Protein AF-A0A9W8WMY0-F1 (afdb_monomer_lite)

Secondary structure (DSSP, 8-state):
----HHHHHHHH--SSGGG----SEEE--SSHHHHHHHHHHHHHHT--EEEESS----STTTS--SSSEEEEGGG-------

InterPro domains:
  IPR016169 FAD-binding, type PCMH, subdomain 2 [G3DSA:3.30.465.10] (1-82)
  IPR036318 FAD-binding, type PCMH-like superfamily [SSF56176] (9-80)

Foldseek 3Di:
DCDDPVNVCVLPPAPEPLQRADAPEEAEDLDPVVVVVVVVVCVVVVFDEAEAENNPDNDHPHQDDHDGYHYYDPNHPDDDDD

Sequence (82 aa):
MPNSSDSESERTNFWDIRSSMEPVCIFLPTTADAASDAVTILYKEKDQFAIRGGGYMNYPGSNNIDNGVLVGLNGLKKLRST

Organism: NCBI:txid1435070

pLDDT: mean 70.82, std 14.39, range [36.62, 91.19]

Structure (mmCIF, N/CA/C/O backbone):
data_AF-A0A9W8WMY0-F1
#
_entry.id   AF-A0A9W8WMY0-F1
#
loop_
_atom_site.group_PDB
_atom_site.id
_atom_site.type_symbol
_atom_site.label_atom_id
_atom_site.label_alt_id
_atom_site.label_comp_id
_atom_site.label_asym_id
_atom_site.label_entity_id
_atom_site.label_seq_id
_atom_site.pdbx_PDB_ins_code
_atom_site.Cartn_x
_atom_site.Cartn_y
_atom_site.Cartn_z
_atom_site.occupancy
_atom_site.B_iso_or_equiv
_atom_site.auth_seq_id
_atom_site.auth_comp_id
_atom_site.auth_asym_id
_atom_site.auth_atom_id
_atom_site.pdbx_PDB_model_num
ATOM 1 N N . MET A 1 1 ? -5.386 6.411 -8.063 1.00 36.62 1 MET A N 1
ATOM 2 C CA . MET A 1 1 ? -5.695 6.347 -9.511 1.00 36.62 1 MET A CA 1
ATOM 3 C C . MET A 1 1 ? -4.385 6.178 -10.267 1.00 36.62 1 MET A C 1
ATOM 5 O O . MET A 1 1 ? -3.434 6.846 -9.886 1.00 36.62 1 MET A O 1
ATOM 9 N N . PRO A 1 2 ? -4.307 5.316 -11.292 1.00 45.34 2 PRO A N 1
ATOM 10 C CA . PRO A 1 2 ? -3.043 4.782 -11.817 1.00 45.34 2 PRO A CA 1
ATOM 11 C C . PRO A 1 2 ? -2.264 5.725 -12.763 1.00 45.34 2 PRO A C 1
ATOM 13 O O . PRO A 1 2 ? -1.488 5.253 -13.581 1.00 45.34 2 PRO A O 1
ATOM 16 N N . ASN A 1 3 ? -2.448 7.049 -12.680 1.00 45.56 3 ASN A N 1
ATOM 17 C CA . ASN A 1 3 ? -1.798 8.012 -13.587 1.00 45.56 3 ASN A CA 1
ATOM 18 C C . ASN A 1 3 ? -1.259 9.268 -12.870 1.00 45.56 3 ASN A C 1
ATOM 20 O O . ASN A 1 3 ? -1.372 10.381 -13.378 1.00 45.56 3 ASN A O 1
ATOM 24 N N . SER A 1 4 ? -0.721 9.126 -11.656 1.00 58.41 4 SER A N 1
ATOM 25 C CA . SER A 1 4 ? 0.109 10.185 -11.066 1.00 58.41 4 SER A CA 1
ATOM 26 C C . SER A 1 4 ? 1.580 9.919 -11.389 1.00 58.41 4 SER A C 1
ATOM 28 O O . SER A 1 4 ? 2.033 8.777 -11.320 1.00 58.41 4 SER A O 1
ATOM 30 N N . SER A 1 5 ? 2.343 10.969 -11.698 1.00 56.00 5 SER A N 1
ATOM 31 C CA . SER A 1 5 ? 3.806 10.917 -11.870 1.00 56.00 5 SER A CA 1
ATOM 32 C C . SER A 1 5 ? 4.526 10.257 -10.686 1.00 56.00 5 SER A C 1
ATOM 34 O O . SER A 1 5 ? 5.566 9.624 -10.856 1.00 56.00 5 SER A O 1
ATOM 36 N N . ASP A 1 6 ? 3.937 10.345 -9.492 1.00 57.81 6 ASP A N 1
ATOM 37 C CA . ASP A 1 6 ? 4.437 9.690 -8.284 1.00 57.81 6 ASP A CA 1
ATOM 38 C C . ASP A 1 6 ? 4.382 8.156 -8.393 1.00 57.81 6 ASP A C 1
ATOM 40 O O . ASP A 1 6 ? 5.332 7.480 -7.997 1.00 57.81 6 ASP A O 1
ATOM 44 N N . SER A 1 7 ? 3.335 7.605 -9.020 1.00 54.59 7 SER A N 1
ATOM 45 C CA . SER A 1 7 ? 3.176 6.157 -9.232 1.00 54.59 7 SER A CA 1
ATOM 46 C C . SER A 1 7 ? 4.232 5.604 -10.194 1.00 54.59 7 SER A C 1
ATOM 48 O O . SER A 1 7 ? 4.756 4.514 -9.980 1.00 54.59 7 SER A O 1
ATOM 50 N N . GLU A 1 8 ? 4.577 6.356 -11.245 1.00 56.62 8 GLU A N 1
ATOM 51 C CA . GLU A 1 8 ? 5.670 6.006 -12.166 1.00 56.62 8 GLU A CA 1
ATOM 52 C C . GLU A 1 8 ? 7.024 6.036 -11.457 1.00 56.62 8 GLU A C 1
ATOM 54 O O . GLU A 1 8 ? 7.835 5.122 -11.630 1.00 56.62 8 GLU A O 1
ATOM 59 N N . SER A 1 9 ? 7.244 7.050 -10.612 1.00 61.28 9 SER A N 1
ATOM 60 C CA . SER A 1 9 ? 8.474 7.163 -9.836 1.00 61.28 9 SER A CA 1
ATOM 61 C C . SER A 1 9 ? 8.646 5.981 -8.890 1.00 61.28 9 SER A C 1
ATOM 63 O O . SER A 1 9 ? 9.753 5.486 -8.772 1.00 61.28 9 SER A O 1
ATOM 65 N N . GLU A 1 10 ? 7.583 5.452 -8.283 1.00 59.59 10 GLU A N 1
ATOM 66 C CA . GLU A 1 10 ? 7.665 4.293 -7.384 1.00 59.59 10 GLU A CA 1
ATOM 67 C C . GLU A 1 10 ? 7.721 2.948 -8.102 1.00 59.59 10 GLU A C 1
ATOM 69 O O . GLU A 1 10 ? 8.383 2.030 -7.609 1.00 59.59 10 GLU A O 1
ATOM 74 N N . ARG A 1 11 ? 7.114 2.858 -9.294 1.00 57.22 11 ARG A N 1
ATOM 75 C CA . ARG A 1 11 ? 7.296 1.741 -10.236 1.00 57.22 11 ARG A CA 1
ATOM 76 C C . ARG A 1 11 ? 8.726 1.633 -10.757 1.00 57.22 11 ARG A C 1
ATOM 78 O O . ARG A 1 11 ? 9.139 0.553 -11.162 1.00 57.22 11 ARG A O 1
ATOM 85 N N . THR A 1 12 ? 9.477 2.730 -10.781 1.00 57.28 12 THR A N 1
ATOM 86 C CA . THR A 1 12 ? 10.846 2.760 -11.318 1.00 57.28 12 THR A CA 1
ATOM 87 C C . THR A 1 12 ? 11.919 2.984 -10.254 1.00 57.28 12 THR A C 1
ATOM 89 O O . THR A 1 12 ? 13.074 2.649 -10.503 1.00 57.28 12 THR A O 1
ATOM 92 N N . ASN A 1 13 ? 11.565 3.436 -9.042 1.00 58.19 13 ASN A N 1
ATOM 93 C CA . ASN A 1 13 ? 12.481 3.603 -7.902 1.00 58.19 13 ASN A CA 1
ATOM 94 C C . ASN A 1 13 ? 12.901 2.267 -7.282 1.00 58.19 13 ASN A C 1
ATOM 96 O O . ASN A 1 13 ? 12.927 2.113 -6.065 1.00 58.19 13 ASN A O 1
ATOM 100 N N . PHE A 1 14 ? 13.212 1.250 -8.073 1.00 57.50 14 PHE A N 1
ATOM 101 C CA . PHE A 1 14 ? 13.838 0.041 -7.559 1.00 57.50 14 PHE A CA 1
ATOM 102 C C . PHE A 1 14 ? 15.344 0.242 -7.501 1.00 57.50 14 PHE A C 1
ATOM 104 O O . PHE A 1 14 ? 15.982 0.580 -8.491 1.00 57.50 14 PHE A O 1
ATOM 111 N N . TRP A 1 15 ? 15.915 0.025 -6.318 1.00 47.38 15 TRP A N 1
ATOM 112 C CA . TRP A 1 15 ? 17.366 0.034 -6.151 1.00 47.38 15 TRP A CA 1
ATOM 113 C C . TRP A 1 15 ? 18.032 -1.192 -6.809 1.00 47.38 15 TRP A C 1
ATOM 115 O O . TRP A 1 15 ? 19.229 -1.161 -7.076 1.00 47.38 15 TRP A O 1
ATOM 125 N N . ASP A 1 16 ? 17.258 -2.257 -7.073 1.00 41.56 16 ASP A N 1
ATOM 126 C CA . ASP A 1 16 ? 17.688 -3.500 -7.721 1.00 41.56 16 ASP A CA 1
ATOM 127 C C . ASP A 1 16 ? 16.627 -3.956 -8.739 1.00 41.56 16 ASP A C 1
ATOM 129 O O . ASP A 1 16 ? 15.461 -4.153 -8.387 1.00 41.56 16 ASP A O 1
ATOM 133 N N . ILE A 1 17 ? 17.035 -4.152 -9.999 1.00 51.78 17 ILE A N 1
ATOM 134 C CA . ILE A 1 17 ? 16.177 -4.601 -11.114 1.00 51.78 17 ILE A CA 1
ATOM 135 C C . ILE A 1 17 ? 15.514 -5.953 -10.811 1.00 51.78 17 ILE A C 1
ATOM 137 O O . ILE A 1 17 ? 14.402 -6.202 -11.266 1.00 51.78 17 ILE A O 1
ATOM 141 N N . ARG A 1 18 ? 16.140 -6.806 -9.988 1.00 46.56 18 ARG A N 1
ATOM 142 C CA . ARG A 1 18 ? 15.559 -8.093 -9.563 1.00 46.56 18 ARG A CA 1
ATOM 143 C C . ARG A 1 18 ? 14.321 -7.936 -8.681 1.00 46.56 18 ARG A C 1
ATOM 145 O O . ARG A 1 18 ? 13.570 -8.888 -8.526 1.00 46.56 18 ARG A O 1
ATOM 152 N N . SER A 1 19 ? 14.115 -6.754 -8.105 1.00 52.06 19 SER A N 1
ATOM 153 C CA . SER A 1 19 ? 12.964 -6.425 -7.263 1.00 52.06 19 SER A CA 1
ATOM 154 C C . SER A 1 19 ? 11.818 -5.772 -8.047 1.00 52.06 19 SER A C 1
ATOM 156 O O . SER A 1 19 ? 10.815 -5.389 -7.441 1.00 52.06 19 SER A O 1
ATOM 158 N N . SER A 1 20 ? 11.970 -5.610 -9.369 1.00 52.38 20 SER A N 1
ATOM 159 C CA . SER A 1 20 ? 10.929 -5.093 -10.255 1.00 52.38 20 SER A CA 1
ATOM 160 C C . SER A 1 20 ? 9.807 -6.127 -10.375 1.00 52.38 20 SER A C 1
ATOM 162 O O . SER A 1 20 ? 10.002 -7.220 -10.893 1.00 52.38 20 SER A O 1
ATOM 164 N N . MET A 1 21 ? 8.656 -5.771 -9.822 1.00 62.84 21 MET A N 1
ATOM 165 C CA . MET A 1 21 ? 7.374 -6.477 -9.885 1.00 62.84 21 MET A CA 1
ATOM 166 C C . MET A 1 21 ? 6.324 -5.443 -10.285 1.00 62.84 21 MET A C 1
ATOM 168 O O . MET A 1 21 ? 6.518 -4.247 -10.020 1.00 62.84 21 MET A O 1
ATOM 172 N N . GLU A 1 22 ? 5.252 -5.890 -10.928 1.00 65.81 22 GLU A N 1
ATOM 173 C CA . GLU A 1 22 ? 4.171 -5.054 -11.447 1.00 65.81 22 GLU A CA 1
ATOM 174 C C . GLU A 1 22 ? 2.952 -5.106 -10.509 1.00 65.81 22 GLU A C 1
ATOM 176 O O . GLU A 1 22 ? 2.057 -5.944 -10.674 1.00 65.81 22 GLU A O 1
ATOM 181 N N . PRO A 1 23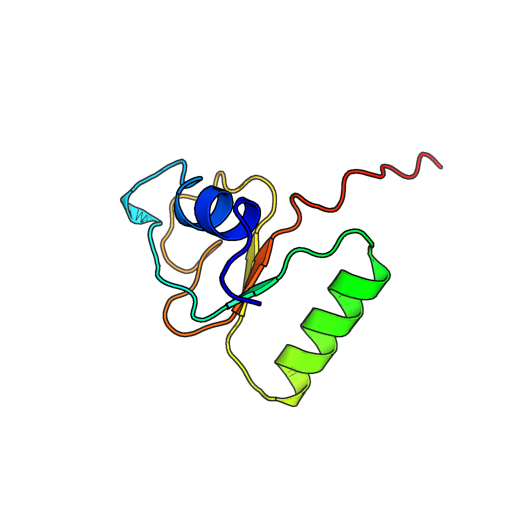 ? 2.877 -4.211 -9.504 1.00 67.62 23 PRO A N 1
ATOM 182 C CA . PRO A 1 23 ? 1.672 -4.074 -8.707 1.00 67.62 23 PRO A CA 1
ATOM 183 C C . PRO A 1 23 ? 0.536 -3.520 -9.570 1.00 67.62 23 PRO A C 1
ATOM 185 O O . PRO A 1 23 ? 0.727 -2.610 -10.380 1.00 67.62 23 PRO A O 1
ATOM 188 N N . VAL A 1 24 ? -0.680 -4.014 -9.337 1.00 73.81 24 VAL A N 1
ATOM 189 C CA . VAL A 1 24 ? -1.893 -3.546 -10.035 1.00 73.81 24 VAL A CA 1
ATOM 190 C C . VAL A 1 24 ? -2.231 -2.113 -9.621 1.00 73.81 24 VAL A C 1
ATOM 192 O O . VAL A 1 24 ? -2.783 -1.334 -10.398 1.00 73.81 24 VAL A O 1
ATOM 195 N N . CYS A 1 25 ? -1.901 -1.755 -8.379 1.00 74.06 25 CYS A N 1
ATOM 196 C CA . CYS A 1 25 ? -2.143 -0.437 -7.818 1.00 74.06 25 CYS A CA 1
ATOM 197 C C . CYS A 1 25 ? -1.033 -0.060 -6.835 1.00 74.06 25 CYS A C 1
ATOM 199 O O . CYS A 1 25 ? -0.604 -0.886 -6.027 1.00 74.06 25 CYS A O 1
ATOM 201 N N . ILE A 1 26 ? -0.613 1.205 -6.873 1.00 79.81 26 ILE A N 1
ATOM 202 C CA . ILE A 1 26 ? 0.277 1.794 -5.873 1.00 79.81 26 ILE A CA 1
ATOM 203 C C . ILE A 1 26 ? -0.527 2.802 -5.052 1.00 79.81 26 ILE A C 1
ATOM 205 O O . ILE A 1 26 ? -1.154 3.714 -5.599 1.00 79.81 26 ILE A O 1
ATOM 209 N N . PHE A 1 27 ? -0.519 2.627 -3.734 1.00 82.75 27 PHE A N 1
ATOM 210 C CA . PHE A 1 27 ? -1.141 3.523 -2.774 1.00 82.75 27 PHE A CA 1
ATOM 211 C C . PHE A 1 27 ? -0.077 4.279 -1.976 1.00 82.75 27 PHE A C 1
ATOM 213 O O . PHE A 1 27 ? 0.788 3.679 -1.340 1.00 82.75 27 PHE A O 1
ATOM 220 N N . LEU A 1 28 ? -0.185 5.607 -1.993 1.00 85.19 28 LEU A N 1
ATOM 221 C CA . LEU A 1 28 ? 0.753 6.552 -1.392 1.00 85.19 28 LEU A CA 1
ATOM 222 C C . LEU A 1 28 ? 0.086 7.343 -0.256 1.00 85.19 28 LEU A C 1
ATOM 224 O O . LEU A 1 28 ? -0.403 8.454 -0.482 1.00 85.19 28 LEU A O 1
ATOM 228 N N . PRO A 1 29 ? 0.019 6.801 0.971 1.00 85.25 29 PRO A N 1
ATOM 229 C CA . PRO A 1 29 ? -0.534 7.529 2.103 1.00 85.25 29 PRO A CA 1
ATOM 230 C C . PRO A 1 29 ? 0.355 8.713 2.508 1.00 85.25 29 PRO A C 1
ATOM 232 O O . PRO A 1 29 ? 1.580 8.613 2.576 1.00 85.25 29 PRO A O 1
ATOM 235 N N . THR A 1 30 ? -0.281 9.834 2.853 1.00 83.81 30 THR A N 1
ATOM 236 C CA . THR A 1 30 ? 0.379 11.034 3.404 1.00 83.81 30 THR A CA 1
ATOM 237 C C . THR A 1 30 ? 0.212 11.165 4.921 1.00 83.81 30 THR A C 1
ATOM 239 O O . THR A 1 30 ? 0.873 11.994 5.550 1.00 83.81 30 THR A O 1
ATOM 242 N N . THR A 1 31 ? -0.626 10.321 5.533 1.00 85.00 31 THR A N 1
ATOM 243 C CA . THR A 1 31 ? -0.854 10.246 6.984 1.00 85.00 31 THR A CA 1
ATOM 244 C C . THR A 1 31 ? -0.811 8.799 7.480 1.00 85.00 31 THR A C 1
ATOM 246 O O . THR A 1 31 ? -1.087 7.862 6.729 1.00 85.00 31 THR A O 1
ATOM 249 N N . ALA A 1 32 ? -0.470 8.611 8.759 1.00 85.00 32 ALA A N 1
ATOM 250 C CA . ALA A 1 32 ? -0.457 7.287 9.384 1.00 85.00 32 ALA A CA 1
ATOM 251 C C . ALA A 1 32 ? -1.856 6.647 9.403 1.00 85.00 32 ALA A C 1
ATOM 253 O O . ALA A 1 32 ? -1.978 5.449 9.161 1.00 85.00 32 ALA A O 1
ATOM 254 N N . ASP A 1 33 ? -2.900 7.457 9.603 1.00 88.12 33 ASP A N 1
ATOM 255 C CA . ASP A 1 33 ? -4.290 6.995 9.581 1.00 88.12 33 ASP A CA 1
ATOM 256 C C . ASP A 1 33 ? -4.662 6.442 8.198 1.00 88.12 33 ASP A C 1
ATOM 258 O O . ASP A 1 33 ? -5.152 5.322 8.097 1.00 88.12 33 ASP A O 1
ATOM 262 N N . ALA A 1 34 ? -4.301 7.146 7.116 1.00 85.62 34 ALA A N 1
ATOM 263 C CA . ALA A 1 34 ? -4.552 6.673 5.754 1.00 85.62 34 ALA A CA 1
ATOM 264 C C . ALA A 1 34 ? -3.806 5.365 5.435 1.00 85.62 34 ALA A C 1
ATOM 266 O O . ALA A 1 34 ? -4.324 4.517 4.708 1.00 85.62 34 ALA A O 1
ATOM 267 N N . ALA A 1 35 ? -2.598 5.179 5.980 1.00 86.50 35 ALA A N 1
ATOM 268 C CA . ALA A 1 35 ? -1.866 3.920 5.848 1.00 86.50 35 ALA A CA 1
ATOM 269 C C . ALA A 1 35 ? -2.563 2.775 6.606 1.00 86.50 35 ALA A C 1
ATOM 271 O O . ALA A 1 35 ? -2.705 1.678 6.066 1.00 86.50 35 ALA A O 1
ATOM 272 N N . SER A 1 36 ? -3.031 3.034 7.831 1.00 88.25 36 SER A N 1
ATOM 273 C CA . SER A 1 36 ? -3.768 2.063 8.652 1.00 88.25 36 SER A CA 1
ATOM 274 C C . SER A 1 36 ? -5.094 1.649 8.008 1.00 88.25 36 SER A C 1
ATOM 276 O O . SER A 1 36 ? -5.421 0.459 7.959 1.00 88.25 36 SER A O 1
ATOM 278 N N . ASP A 1 37 ? -5.839 2.612 7.468 1.00 90.81 37 ASP A N 1
ATOM 279 C CA . ASP A 1 37 ? -7.104 2.363 6.779 1.00 90.81 37 ASP A CA 1
ATOM 280 C C . ASP A 1 37 ? -6.892 1.503 5.533 1.00 90.81 37 ASP A C 1
ATOM 282 O O . ASP A 1 37 ? -7.601 0.516 5.336 1.00 90.81 37 ASP A O 1
ATOM 286 N N . ALA A 1 38 ? -5.869 1.810 4.731 1.00 86.69 38 ALA A N 1
ATOM 287 C CA . ALA A 1 38 ? -5.543 1.024 3.546 1.00 86.69 38 ALA A CA 1
ATOM 288 C C . ALA A 1 38 ? -5.198 -0.429 3.891 1.00 86.69 38 ALA A C 1
ATOM 290 O O . ALA A 1 38 ? -5.761 -1.343 3.294 1.00 86.69 38 ALA A O 1
ATOM 291 N 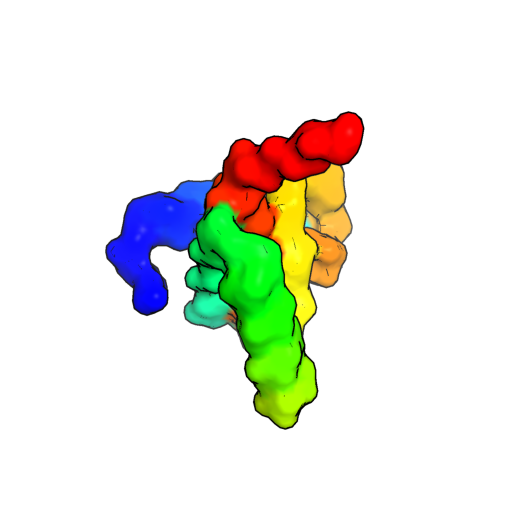N . VAL A 1 39 ? -4.345 -0.664 4.893 1.00 88.62 39 VAL A N 1
ATOM 292 C CA . VAL A 1 39 ? -4.015 -2.028 5.346 1.00 88.62 39 VAL A CA 1
ATOM 293 C C . VAL A 1 39 ? -5.262 -2.760 5.850 1.00 88.62 39 VAL A C 1
ATOM 295 O O . VAL A 1 39 ? -5.451 -3.939 5.552 1.00 88.62 39 VAL A O 1
ATOM 298 N N . THR A 1 40 ? -6.146 -2.064 6.569 1.00 91.00 40 THR A N 1
ATOM 299 C CA . THR A 1 40 ? -7.399 -2.642 7.076 1.00 91.00 40 THR A CA 1
ATOM 300 C C . THR A 1 40 ? -8.337 -3.057 5.94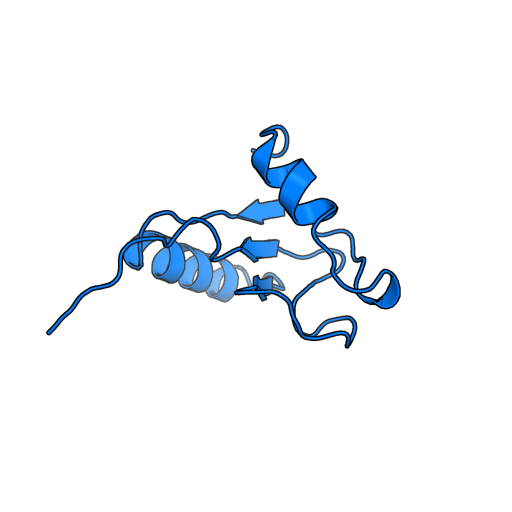3 1.00 91.00 40 THR A C 1
ATOM 302 O O . THR A 1 40 ? -8.950 -4.122 6.016 1.00 91.00 40 THR A O 1
ATOM 305 N N . ILE A 1 41 ? -8.459 -2.231 4.902 1.00 89.69 41 ILE A N 1
ATOM 306 C CA . ILE A 1 41 ? -9.276 -2.530 3.719 1.00 89.69 41 ILE A CA 1
ATOM 307 C C . ILE A 1 41 ? -8.698 -3.736 2.976 1.00 89.69 41 ILE A C 1
ATOM 309 O O . ILE A 1 41 ? -9.413 -4.711 2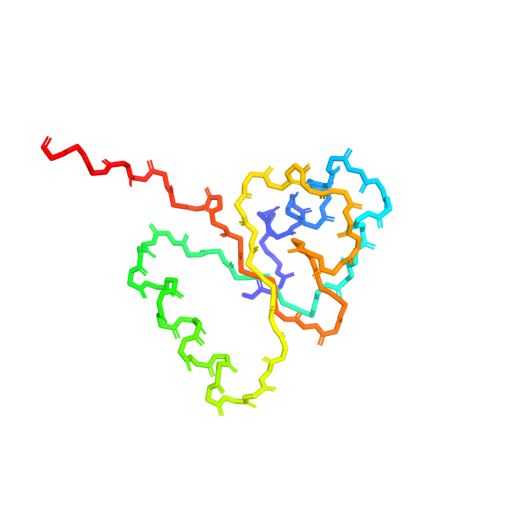.765 1.00 89.69 41 ILE A O 1
ATOM 313 N N . LEU A 1 42 ? -7.398 -3.715 2.669 1.00 87.50 42 LEU A N 1
ATOM 314 C CA . LEU A 1 42 ? -6.723 -4.796 1.942 1.00 87.50 42 LEU A CA 1
ATOM 315 C C . LEU A 1 42 ? -6.843 -6.137 2.678 1.00 87.50 42 LEU A C 1
ATOM 317 O O . LEU A 1 42 ? -7.122 -7.167 2.069 1.00 87.50 42 LEU A O 1
ATOM 321 N N . TYR A 1 43 ? -6.728 -6.118 4.009 1.00 89.81 43 TYR A N 1
ATOM 322 C CA . TYR A 1 43 ? -6.940 -7.304 4.834 1.00 89.81 43 TYR A CA 1
ATOM 323 C C . TYR A 1 43 ? -8.377 -7.846 4.748 1.00 89.81 43 TYR A C 1
ATOM 325 O O . TYR A 1 43 ? -8.571 -9.059 4.656 1.00 89.81 43 TYR A O 1
ATOM 333 N N . LYS A 1 44 ? -9.389 -6.968 4.773 1.00 91.19 44 LYS A N 1
ATOM 334 C CA . LYS A 1 44 ? -10.807 -7.366 4.698 1.00 91.19 44 LYS A CA 1
ATOM 335 C C . LYS A 1 44 ? -11.176 -7.962 3.342 1.00 91.19 44 LYS A C 1
ATOM 337 O O . LYS A 1 44 ? -11.883 -8.966 3.311 1.00 91.19 44 LYS A O 1
ATOM 342 N N . GLU A 1 45 ? -10.663 -7.380 2.263 1.00 88.31 45 GLU A N 1
ATOM 343 C CA . GLU A 1 45 ? -10.880 -7.863 0.892 1.00 88.31 45 GLU A CA 1
ATOM 344 C C . GLU A 1 45 ? -10.055 -9.122 0.571 1.00 88.31 45 GLU A C 1
ATOM 346 O O . GLU A 1 45 ? -10.308 -9.797 -0.423 1.00 88.31 45 GLU A O 1
ATOM 351 N N . LYS A 1 46 ? -9.118 -9.503 1.457 1.00 86.62 46 LYS A N 1
ATOM 352 C CA . LYS A 1 46 ? -8.151 -10.598 1.256 1.00 86.62 46 LYS A CA 1
ATOM 353 C C . LYS A 1 46 ? -7.258 -10.380 0.034 1.00 86.62 46 LYS A C 1
ATOM 355 O O . LYS A 1 46 ? -6.750 -11.343 -0.544 1.00 86.62 46 LYS A O 1
ATOM 360 N N . ASP A 1 47 ? -7.041 -9.120 -0.317 1.00 82.69 47 ASP A N 1
ATOM 361 C CA . ASP A 1 47 ? -6.127 -8.743 -1.379 1.00 82.69 47 ASP A CA 1
ATOM 362 C C . ASP A 1 47 ? -4.689 -8.927 -0.908 1.00 82.69 47 ASP A C 1
ATOM 364 O O . ASP A 1 47 ? -4.332 -8.635 0.238 1.00 82.69 47 ASP A O 1
ATOM 368 N N . GLN A 1 48 ? -3.832 -9.408 -1.805 1.00 85.94 48 GLN A N 1
ATOM 369 C CA . GLN A 1 48 ? -2.411 -9.467 -1.511 1.00 85.94 48 GLN A CA 1
ATOM 370 C C . GLN A 1 48 ? -1.810 -8.066 -1.622 1.00 85.94 48 GLN A C 1
ATOM 372 O O . GLN A 1 48 ? -2.024 -7.347 -2.603 1.00 85.94 48 GLN A O 1
ATOM 377 N N . PHE A 1 49 ? -1.028 -7.680 -0.618 1.00 84.25 49 PHE A N 1
ATOM 378 C CA . PHE A 1 49 ? -0.373 -6.381 -0.590 1.00 84.25 49 PHE A CA 1
ATOM 379 C C . PHE A 1 49 ? 1.052 -6.466 -0.050 1.00 84.25 49 PHE A C 1
ATOM 381 O O . PHE A 1 49 ? 1.377 -7.334 0.760 1.00 84.25 49 PHE A O 1
ATOM 388 N N . ALA A 1 50 ? 1.892 -5.528 -0.481 1.00 84.56 50 ALA A N 1
ATOM 389 C CA . ALA A 1 50 ? 3.233 -5.312 0.049 1.00 84.56 50 ALA A CA 1
ATOM 390 C C . ALA A 1 50 ? 3.359 -3.883 0.580 1.00 84.56 50 ALA A C 1
ATOM 392 O O . ALA A 1 50 ? 2.805 -2.947 0.006 1.00 84.56 50 ALA A O 1
ATOM 393 N N . ILE A 1 51 ? 4.108 -3.702 1.668 1.00 83.56 51 ILE A N 1
ATOM 394 C CA . ILE A 1 51 ? 4.400 -2.380 2.235 1.00 83.56 51 ILE A CA 1
ATOM 395 C C . ILE A 1 51 ? 5.859 -2.034 1.950 1.00 83.56 51 ILE A C 1
ATOM 397 O O . ILE A 1 51 ? 6.761 -2.828 2.216 1.00 83.56 51 ILE A O 1
ATOM 401 N N . ARG A 1 52 ? 6.100 -0.823 1.444 1.00 81.56 52 ARG A N 1
ATOM 402 C CA . ARG A 1 52 ? 7.424 -0.351 1.045 1.00 81.56 52 ARG A CA 1
ATOM 403 C C . ARG A 1 52 ? 7.780 0.967 1.721 1.00 81.56 52 ARG A C 1
ATOM 405 O O . ARG A 1 52 ? 7.167 1.993 1.462 1.00 81.56 52 ARG A O 1
ATOM 412 N N . GLY A 1 53 ? 8.809 0.934 2.569 1.00 76.88 53 GLY A N 1
ATOM 413 C CA . GLY A 1 53 ? 9.496 2.129 3.075 1.00 76.88 53 GLY A CA 1
ATOM 414 C C . GLY A 1 53 ? 10.609 2.577 2.123 1.00 76.88 53 GLY A C 1
ATOM 415 O O . GLY A 1 53 ? 10.385 2.740 0.932 1.00 76.88 53 GLY A O 1
ATOM 416 N N . GLY A 1 54 ? 11.847 2.678 2.620 1.00 68.06 54 GLY A N 1
ATOM 417 C CA . GLY A 1 54 ? 13.008 3.107 1.818 1.00 68.06 54 GLY A CA 1
ATOM 418 C C . GLY A 1 54 ? 13.465 2.137 0.718 1.00 68.06 54 GLY A C 1
ATOM 419 O O . GLY A 1 54 ? 14.338 2.473 -0.071 1.00 68.06 54 GLY A O 1
ATOM 420 N N . GLY A 1 55 ? 12.900 0.928 0.647 1.00 62.75 55 GLY A N 1
ATOM 421 C CA . GLY A 1 55 ? 13.074 0.051 -0.509 1.00 62.75 55 GLY A CA 1
ATOM 422 C C . GLY A 1 55 ? 14.415 -0.677 -0.641 1.00 62.75 55 GLY A C 1
ATOM 423 O O . GLY A 1 55 ? 14.579 -1.325 -1.655 1.00 62.75 55 GLY A O 1
ATOM 424 N N . TYR A 1 56 ? 15.320 -0.662 0.343 1.00 65.56 56 TYR A N 1
ATOM 425 C CA . TYR A 1 56 ? 16.662 -1.290 0.276 1.00 65.56 56 TYR A CA 1
ATOM 426 C C . TYR A 1 56 ? 16.706 -2.831 0.311 1.00 65.56 56 TYR A C 1
ATOM 428 O O . TYR A 1 56 ? 17.779 -3.423 0.386 1.00 65.56 56 TYR A O 1
ATOM 436 N N . MET A 1 57 ? 15.559 -3.510 0.283 1.00 65.38 57 MET A N 1
ATOM 437 C CA . MET A 1 57 ? 15.511 -4.975 0.248 1.00 65.38 57 MET A CA 1
ATOM 438 C C . MET A 1 57 ? 15.504 -5.437 -1.214 1.00 65.38 57 MET A C 1
ATOM 440 O O . MET A 1 57 ? 14.715 -4.925 -2.000 1.00 65.38 57 MET A O 1
ATOM 444 N N . ASN A 1 58 ? 16.416 -6.326 -1.615 1.00 55.31 58 ASN A N 1
ATOM 445 C CA . ASN A 1 58 ? 16.554 -6.820 -3.004 1.00 55.31 58 ASN A CA 1
ATOM 446 C C . ASN A 1 58 ? 15.801 -8.124 -3.270 1.00 55.31 58 ASN A C 1
ATOM 448 O O . ASN A 1 58 ? 15.878 -8.655 -4.377 1.00 55.31 58 ASN A O 1
ATOM 452 N N . TYR A 1 59 ? 15.130 -8.683 -2.266 1.00 60.38 59 TYR A N 1
ATOM 453 C CA . TYR A 1 59 ? 14.425 -9.941 -2.440 1.00 60.38 59 TYR A CA 1
ATOM 454 C C . TYR A 1 59 ? 13.049 -9.699 -3.091 1.00 60.38 59 TYR A C 1
ATOM 456 O O . TYR A 1 59 ? 12.245 -8.944 -2.527 1.00 60.38 59 TYR A O 1
ATOM 464 N N . PRO A 1 60 ? 12.756 -10.331 -4.246 1.00 59.66 60 PRO A N 1
ATOM 465 C CA . PRO A 1 60 ? 11.459 -10.210 -4.904 1.00 59.66 60 PRO A CA 1
ATOM 466 C C . PRO A 1 60 ? 10.341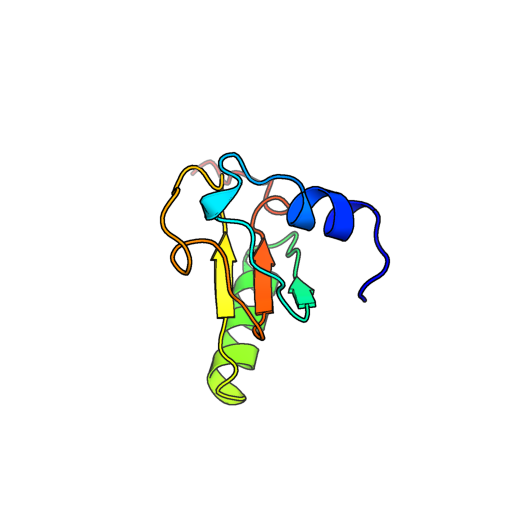 -10.656 -3.952 1.00 59.66 60 PRO A C 1
ATOM 468 O O . PRO A 1 60 ? 10.458 -11.685 -3.291 1.00 59.66 60 PRO A O 1
ATOM 471 N N . GLY A 1 61 ? 9.264 -9.880 -3.841 1.00 61.12 61 GLY A N 1
ATOM 472 C CA . GLY A 1 61 ? 8.145 -10.190 -2.944 1.00 61.12 61 GLY A CA 1
ATOM 473 C C . GLY A 1 61 ? 8.293 -9.664 -1.509 1.00 61.12 61 GLY A C 1
ATOM 474 O O . GLY A 1 61 ? 7.341 -9.738 -0.741 1.00 61.12 61 GLY A O 1
ATOM 475 N N . SER A 1 62 ? 9.461 -9.135 -1.109 1.00 61.69 62 SER A N 1
ATOM 476 C CA . SER A 1 62 ? 9.664 -8.603 0.256 1.00 61.69 62 SER A CA 1
ATOM 477 C C . SER A 1 62 ? 9.251 -7.142 0.425 1.00 61.69 62 SER A C 1
ATOM 479 O O . SER A 1 62 ? 8.740 -6.766 1.474 1.00 61.69 62 SER A O 1
ATOM 481 N N . ASN A 1 63 ? 9.492 -6.300 -0.581 1.00 63.25 63 ASN A N 1
ATOM 482 C CA . ASN A 1 63 ? 9.103 -4.883 -0.564 1.00 63.25 63 ASN A CA 1
ATOM 483 C C . ASN A 1 63 ? 8.324 -4.466 -1.818 1.00 63.25 63 ASN A C 1
ATOM 485 O O . ASN A 1 63 ? 8.152 -3.274 -2.070 1.00 63.25 63 ASN A O 1
ATOM 489 N N . ASN A 1 64 ? 7.926 -5.450 -2.617 1.00 63.53 64 ASN A N 1
ATOM 490 C CA . ASN A 1 64 ? 7.198 -5.285 -3.857 1.00 63.53 64 ASN A CA 1
ATOM 491 C C . ASN A 1 64 ? 6.312 -6.512 -4.083 1.00 63.53 64 ASN A C 1
ATOM 493 O O . ASN A 1 64 ? 6.528 -7.537 -3.438 1.00 63.53 64 ASN A O 1
ATOM 497 N N . ILE A 1 65 ? 5.318 -6.404 -4.959 1.00 72.06 65 ILE A N 1
ATOM 498 C CA . ILE A 1 65 ? 4.358 -7.475 -5.219 1.00 72.06 65 ILE A CA 1
ATOM 499 C C . ILE A 1 65 ? 3.926 -7.485 -6.685 1.00 72.06 65 ILE A C 1
ATOM 501 O O . ILE A 1 65 ? 3.705 -6.423 -7.261 1.00 72.06 65 ILE A O 1
ATOM 505 N N . ASP A 1 66 ? 3.778 -8.680 -7.259 1.00 75.12 66 ASP A N 1
ATOM 506 C CA . ASP A 1 66 ? 3.101 -8.893 -8.543 1.00 75.12 66 ASP A CA 1
ATOM 507 C C . ASP A 1 66 ? 1.611 -9.146 -8.307 1.00 75.12 66 ASP A C 1
ATOM 509 O O . ASP A 1 66 ? 1.239 -9.860 -7.375 1.00 75.12 66 ASP A O 1
ATOM 513 N N . ASN A 1 67 ? 0.751 -8.588 -9.162 1.00 70.19 67 ASN A N 1
ATOM 514 C CA . ASN A 1 67 ? -0.705 -8.777 -9.100 1.00 70.19 67 ASN A CA 1
ATOM 515 C C . ASN A 1 67 ? -1.366 -8.375 -7.760 1.00 70.19 67 ASN A C 1
ATOM 517 O O . ASN A 1 67 ? -2.471 -8.818 -7.452 1.00 70.19 67 ASN A O 1
ATOM 521 N N . GLY A 1 68 ? -0.720 -7.505 -6.979 1.00 78.75 68 GLY A N 1
ATOM 522 C CA . GLY A 1 68 ? -1.225 -7.019 -5.693 1.00 78.75 68 GLY A CA 1
ATOM 523 C C . GLY A 1 68 ? -1.142 -5.503 -5.542 1.00 78.75 68 GLY A C 1
ATOM 524 O O . GLY A 1 68 ? -0.829 -4.775 -6.490 1.00 78.75 68 GLY A O 1
ATOM 525 N N . VAL A 1 69 ? -1.422 -5.021 -4.331 1.00 82.12 69 VAL A N 1
ATOM 526 C CA . VAL A 1 69 ? -1.352 -3.592 -3.993 1.00 82.12 69 VAL A CA 1
ATOM 527 C C . VAL A 1 69 ? -0.031 -3.268 -3.305 1.00 82.12 69 VAL A C 1
ATOM 529 O O . VAL A 1 69 ? 0.317 -3.857 -2.283 1.00 82.12 69 VAL A O 1
ATOM 532 N N . LEU A 1 70 ? 0.698 -2.291 -3.836 1.00 84.50 70 LEU A N 1
ATOM 533 C CA . LEU A 1 70 ? 1.888 -1.749 -3.190 1.00 84.50 70 LEU A CA 1
ATOM 534 C C . LEU A 1 70 ? 1.510 -0.529 -2.348 1.00 84.50 70 LEU A C 1
ATOM 536 O O . LEU A 1 70 ? 0.997 0.452 -2.875 1.00 84.50 70 LEU A O 1
ATOM 540 N N . VAL A 1 71 ? 1.803 -0.555 -1.051 1.00 85.12 71 VAL A N 1
ATOM 541 C CA . VAL A 1 71 ? 1.640 0.592 -0.149 1.00 85.12 71 VAL A CA 1
ATOM 542 C C . VAL A 1 71 ? 3.001 1.256 0.064 1.00 85.12 71 VAL A C 1
ATOM 544 O O . VAL A 1 71 ? 3.836 0.749 0.816 1.00 85.12 71 VAL A O 1
ATOM 547 N N . GLY A 1 72 ? 3.237 2.383 -0.608 1.00 84.88 72 GLY A N 1
ATOM 548 C CA . GLY A 1 72 ? 4.480 3.154 -0.544 1.00 84.88 72 GLY A CA 1
ATOM 549 C C . GLY A 1 72 ? 4.452 4.207 0.565 1.00 84.88 72 GLY A C 1
ATOM 550 O O . GLY A 1 72 ? 3.676 5.155 0.531 1.00 84.88 72 GLY A O 1
ATOM 551 N N . LEU A 1 73 ? 5.329 4.089 1.560 1.00 82.50 73 LEU A N 1
ATOM 552 C CA . LEU A 1 73 ? 5.390 5.007 2.706 1.00 82.50 73 LEU A CA 1
ATOM 553 C C . LEU A 1 73 ? 6.177 6.299 2.415 1.00 82.50 73 LEU A C 1
ATOM 555 O O . LEU A 1 73 ? 6.367 7.113 3.316 1.0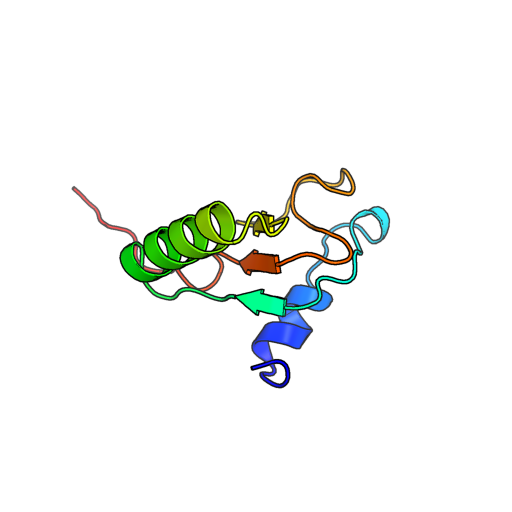0 82.50 73 LEU A O 1
ATOM 559 N N . ASN A 1 74 ? 6.611 6.528 1.172 1.00 75.38 74 ASN A N 1
ATOM 560 C CA . ASN A 1 74 ? 7.374 7.718 0.770 1.00 75.38 74 ASN A CA 1
ATOM 561 C C . ASN A 1 74 ? 6.593 9.036 0.954 1.00 75.38 74 ASN A C 1
ATOM 563 O O . ASN A 1 74 ? 7.189 10.113 1.062 1.00 75.38 74 ASN A O 1
ATOM 567 N N . GLY A 1 75 ? 5.259 8.958 1.026 1.00 72.31 75 GLY A N 1
ATOM 568 C CA . GLY A 1 75 ? 4.380 10.081 1.357 1.00 72.31 75 GLY A CA 1
ATOM 569 C C . GLY A 1 75 ? 4.387 10.481 2.842 1.00 72.31 75 GLY A C 1
ATOM 570 O O . GLY A 1 75 ? 4.026 11.614 3.169 1.00 72.31 75 GLY A O 1
ATOM 571 N N . LEU A 1 76 ? 4.849 9.612 3.752 1.00 76.19 76 LEU A N 1
ATOM 572 C CA . LEU A 1 76 ? 4.875 9.851 5.201 1.00 76.19 76 LEU A CA 1
ATOM 573 C C . LEU A 1 76 ? 6.133 10.619 5.631 1.00 76.19 76 LEU A C 1
ATOM 575 O O . LEU A 1 76 ? 7.059 10.073 6.223 1.00 76.19 76 LEU A O 1
ATOM 579 N N . LYS A 1 77 ? 6.166 11.926 5.361 1.00 74.81 77 LYS A N 1
ATOM 580 C CA . LYS A 1 77 ? 7.330 12.789 5.663 1.00 74.81 77 LYS A CA 1
ATOM 581 C C . LYS A 1 77 ? 7.303 13.424 7.059 1.00 74.81 77 LYS A C 1
ATOM 583 O O . LYS A 1 77 ? 8.229 14.140 7.434 1.00 74.81 77 LYS A O 1
ATOM 588 N N . LYS A 1 78 ? 6.233 13.207 7.830 1.00 71.25 78 LYS A N 1
ATOM 589 C CA . LYS A 1 78 ? 6.041 13.834 9.142 1.00 71.25 78 LYS A CA 1
ATOM 590 C C . LYS A 1 78 ? 6.629 12.959 10.246 1.00 71.25 78 LYS A C 1
ATOM 592 O O . LYS A 1 78 ? 6.045 11.947 10.620 1.00 71.25 78 LYS A O 1
ATOM 597 N N . LEU A 1 79 ? 7.758 13.388 10.801 1.00 66.62 79 LEU A N 1
ATOM 598 C CA . LEU A 1 79 ? 8.314 12.815 12.025 1.00 66.62 79 LEU A CA 1
ATOM 599 C C . LEU A 1 79 ? 7.627 13.464 13.233 1.00 66.62 79 LEU A C 1
ATOM 601 O O . LEU A 1 79 ? 7.555 14.690 13.327 1.00 66.62 79 LEU A O 1
ATOM 605 N N . ARG A 1 80 ? 7.108 12.656 14.162 1.00 63.41 80 ARG A N 1
ATOM 606 C CA . ARG A 1 80 ? 6.588 13.150 15.443 1.00 63.41 80 ARG A CA 1
ATOM 607 C C . ARG A 1 80 ? 7.693 13.031 16.491 1.00 63.41 80 ARG A C 1
ATOM 609 O O . ARG A 1 80 ? 7.925 11.941 17.002 1.00 63.41 80 ARG A O 1
ATOM 616 N N . SER A 1 81 ? 8.375 14.135 16.794 1.00 53.28 81 SER A N 1
ATOM 617 C CA . SER A 1 81 ? 9.273 14.190 17.955 1.00 53.28 81 SER A CA 1
ATOM 618 C C . SER A 1 81 ? 8.414 14.204 19.217 1.00 53.28 81 SER A C 1
ATOM 620 O O . SER A 1 81 ? 7.488 15.012 19.308 1.00 53.28 81 SER A O 1
ATOM 622 N N . THR A 1 82 ? 8.668 13.264 20.125 1.00 48.88 82 THR A N 1
ATOM 623 C CA . THR A 1 82 ? 8.036 13.207 21.454 1.00 48.88 82 THR A CA 1
ATOM 624 C C . THR A 1 82 ? 8.959 13.871 22.462 1.00 48.88 82 THR A C 1
ATOM 626 O O . THR A 1 82 ? 10.186 13.817 22.218 1.00 48.88 82 THR A O 1
#

Radius of gyration: 12.57 Å; chains: 1; bounding box: 29×25×35 Å